Protein AF-A0A6N8AC03-F1 (afdb_monomer_lite)

Sequence (150 aa):
MTMTVELSADVIWCLRALAQEANNQRELYPGFAVVADELVLDFDDAYSSYKETTQTEHADLERLDAHILSKSGVSEYWTDEALDQSAFWNEIRQQASRALKARNLTTFAPHPSSATYISEGEVWTSGRDSETPSEDTPISVFKRLLNRFR

Secondary structure (DSSP, 8-state):
-----PPPHHHHHHHHHHTS-HHHHHTTS-TTS-HHHHHHHHHHHHHHHHHHHH----HHHHHHHHHHHTTTT-GGGSSHHHHHH-HHHHHHHHHHHHHHHHTT---SPPPPP-PEEEETTEEEETTS---------------SSTTS--

Foldseek 3Di:
DPPPPDADPLLLQLLLLLLDQLVLQCQLDPVLDLSLVVSLVSNCVRVVVRCVVPVDDDPLSVVLNVLVCVCPPPCVCSGSVNSHDPPSSVVSNVSSVVVCVVVVHDNHNDHHDQDWDDDPPDIDGPPDDDDDDDDDDDDDDDDDPPPPPD

Structure (mmCIF, N/CA/C/O backbone):
data_AF-A0A6N8AC03-F1
#
_entry.id   AF-A0A6N8AC03-F1
#
loop_
_atom_site.group_PDB
_atom_site.id
_atom_site.type_symbol
_atom_site.label_atom_id
_atom_site.label_alt_id
_atom_site.label_comp_id
_atom_site.label_asym_id
_atom_site.label_entity_id
_atom_site.label_seq_id
_atom_site.pdbx_PDB_ins_code
_atom_site.Cartn_x
_atom_site.Cartn_y
_atom_site.Cartn_z
_atom_s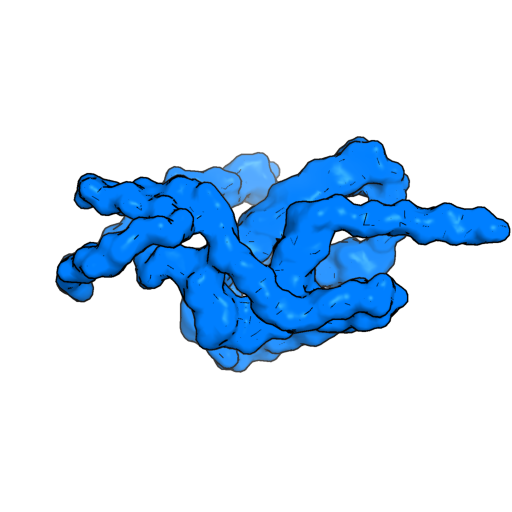ite.occupancy
_atom_site.B_iso_or_equiv
_atom_site.auth_seq_id
_atom_site.auth_comp_id
_atom_site.auth_asym_id
_atom_site.auth_atom_id
_atom_site.pdbx_PDB_model_num
ATOM 1 N N . MET A 1 1 ? 17.687 3.662 -26.022 1.00 36.81 1 MET A N 1
ATOM 2 C CA . MET A 1 1 ? 17.699 2.833 -24.801 1.00 36.81 1 MET A CA 1
ATOM 3 C C . MET A 1 1 ? 17.204 3.717 -23.670 1.00 36.81 1 MET A C 1
ATOM 5 O O . MET A 1 1 ? 17.970 4.518 -23.158 1.00 36.81 1 MET A O 1
ATOM 9 N N . THR A 1 2 ? 15.906 3.691 -23.380 1.00 36.62 2 THR A N 1
ATOM 10 C CA . THR A 1 2 ? 15.357 4.345 -22.185 1.00 36.62 2 THR A CA 1
ATOM 11 C C . THR A 1 2 ? 15.819 3.535 -20.984 1.00 36.62 2 THR A C 1
ATOM 13 O O . THR A 1 2 ? 15.452 2.368 -20.868 1.00 36.62 2 THR A O 1
ATOM 16 N N . MET A 1 3 ? 16.673 4.115 -20.140 1.00 39.84 3 MET A N 1
ATOM 17 C CA . MET A 1 3 ? 16.963 3.538 -18.832 1.00 39.84 3 MET A CA 1
ATOM 18 C C . MET A 1 3 ? 15.666 3.610 -18.030 1.00 39.84 3 MET A C 1
ATOM 20 O O . MET A 1 3 ? 15.274 4.679 -17.571 1.00 39.84 3 MET A O 1
ATOM 24 N N . THR A 1 4 ? 14.948 2.496 -17.929 1.00 54.75 4 THR A N 1
ATOM 25 C CA . THR A 1 4 ? 13.918 2.345 -16.906 1.00 54.75 4 THR A CA 1
ATOM 26 C C . THR A 1 4 ? 14.650 2.343 -15.577 1.00 54.75 4 THR A C 1
ATOM 28 O O . THR A 1 4 ? 15.340 1.377 -15.260 1.00 54.75 4 THR A O 1
ATOM 31 N N . VAL A 1 5 ? 14.578 3.453 -14.845 1.00 64.19 5 VAL A N 1
ATOM 32 C CA . VAL A 1 5 ? 15.052 3.492 -13.462 1.00 64.19 5 VAL A CA 1
ATOM 33 C C . VAL A 1 5 ? 14.212 2.476 -12.699 1.00 64.19 5 VAL A C 1
ATOM 35 O O . VAL A 1 5 ? 12.986 2.599 -12.632 1.00 64.19 5 VAL A O 1
ATOM 38 N N . GLU A 1 6 ? 14.861 1.425 -12.208 1.00 84.75 6 GLU A N 1
ATOM 39 C CA . GLU A 1 6 ? 14.181 0.402 -11.425 1.00 84.75 6 GLU A CA 1
ATOM 40 C C . GLU A 1 6 ? 13.705 0.993 -10.092 1.00 84.75 6 GLU A C 1
ATOM 42 O O . GLU A 1 6 ? 14.295 1.932 -9.546 1.00 84.75 6 GLU A O 1
ATOM 47 N N . LEU A 1 7 ? 12.581 0.480 -9.595 1.00 92.38 7 LEU A N 1
ATOM 48 C CA . LEU A 1 7 ? 12.086 0.831 -8.268 1.00 92.38 7 LEU A CA 1
ATOM 49 C C . LEU A 1 7 ? 13.016 0.230 -7.207 1.00 92.38 7 LEU A C 1
ATOM 51 O O . LEU A 1 7 ? 13.600 -0.832 -7.428 1.00 92.38 7 LEU A O 1
ATOM 55 N N . SER A 1 8 ? 13.143 0.882 -6.049 1.00 93.56 8 SER A N 1
ATOM 56 C CA . SER A 1 8 ? 13.869 0.286 -4.922 1.00 93.56 8 SER A CA 1
ATOM 57 C C . SER A 1 8 ? 13.152 -0.964 -4.406 1.00 93.56 8 SER A C 1
ATOM 59 O O . SER A 1 8 ? 11.939 -1.121 -4.573 1.00 93.56 8 SER A O 1
ATOM 61 N N . ALA A 1 9 ? 13.900 -1.847 -3.740 1.00 93.31 9 ALA A N 1
ATOM 62 C CA . ALA A 1 9 ? 13.341 -3.045 -3.120 1.00 93.31 9 ALA A CA 1
ATOM 63 C C . ALA A 1 9 ? 12.204 -2.712 -2.137 1.00 93.31 9 ALA A C 1
ATOM 65 O O . ALA A 1 9 ? 11.193 -3.411 -2.133 1.00 93.31 9 ALA A O 1
ATOM 66 N N . ASP A 1 10 ? 12.331 -1.615 -1.388 1.00 94.25 10 ASP A N 1
ATOM 67 C CA . ASP A 1 10 ? 11.333 -1.179 -0.405 1.00 94.25 10 ASP A CA 1
ATOM 68 C C . ASP A 1 10 ? 10.040 -0.709 -1.079 1.00 94.25 10 ASP A C 1
ATOM 70 O O . ASP A 1 10 ? 8.951 -1.129 -0.693 1.00 94.25 10 ASP A O 1
ATOM 74 N N . VAL A 1 11 ? 10.136 0.070 -2.166 1.00 96.19 11 VAL A N 1
ATOM 75 C CA . VAL A 1 11 ? 8.952 0.466 -2.947 1.00 96.19 11 VAL A CA 1
ATOM 76 C C . VAL A 1 11 ? 8.281 -0.767 -3.554 1.00 96.19 11 VAL A C 1
ATOM 78 O O . VAL A 1 11 ? 7.057 -0.882 -3.535 1.00 96.19 11 VAL A O 1
ATOM 81 N N . ILE A 1 12 ? 9.061 -1.726 -4.063 1.00 96.50 12 ILE A N 1
ATOM 82 C CA . ILE A 1 12 ? 8.520 -2.987 -4.588 1.00 96.50 12 ILE A CA 1
ATOM 83 C C . ILE A 1 12 ? 7.817 -3.781 -3.480 1.00 96.50 12 ILE A C 1
ATOM 85 O O . ILE A 1 12 ? 6.741 -4.329 -3.722 1.00 96.50 12 ILE A O 1
ATOM 89 N N . TRP A 1 13 ? 8.396 -3.846 -2.278 1.00 96.38 13 TRP A N 1
ATOM 90 C CA . TRP A 1 13 ? 7.789 -4.509 -1.125 1.00 96.38 13 TRP A CA 1
ATOM 91 C C . TRP A 1 13 ? 6.445 -3.861 -0.771 1.00 96.38 13 TRP A C 1
ATOM 93 O O . TRP A 1 13 ? 5.433 -4.563 -0.730 1.00 96.38 13 TRP A O 1
ATOM 103 N N . CYS A 1 14 ? 6.405 -2.531 -0.649 1.00 97.69 14 CYS A N 1
ATOM 104 C CA . CYS A 1 14 ? 5.192 -1.786 -0.305 1.00 97.69 14 CYS A CA 1
ATOM 105 C C . CYS A 1 14 ? 4.101 -1.955 -1.363 1.00 97.69 14 CYS A C 1
ATOM 107 O O . CYS A 1 14 ? 2.950 -2.222 -1.035 1.00 97.69 14 CYS A O 1
ATOM 109 N N . LEU A 1 15 ? 4.448 -1.891 -2.651 1.00 98.19 15 LEU A N 1
ATOM 110 C CA . LEU A 1 15 ? 3.483 -2.136 -3.725 1.00 98.19 15 LEU A CA 1
ATOM 111 C C . LEU A 1 15 ? 2.916 -3.557 -3.673 1.00 98.19 15 LEU A C 1
ATOM 113 O O . LEU A 1 15 ? 1.727 -3.754 -3.922 1.00 98.19 15 LEU A O 1
ATOM 117 N N . ARG A 1 16 ? 3.744 -4.559 -3.352 1.00 98.31 16 ARG A N 1
ATOM 118 C CA . ARG A 1 16 ? 3.275 -5.941 -3.193 1.00 98.31 16 ARG A CA 1
ATOM 119 C C . ARG A 1 16 ? 2.344 -6.074 -1.997 1.00 98.31 16 ARG A C 1
ATOM 121 O O . ARG A 1 16 ? 1.333 -6.754 -2.146 1.00 98.31 16 ARG A O 1
ATOM 128 N N . ALA A 1 17 ? 2.655 -5.428 -0.874 1.00 97.88 17 ALA A N 1
ATOM 129 C CA . ALA A 1 17 ? 1.812 -5.389 0.319 1.00 97.88 17 ALA A CA 1
ATOM 130 C C . ALA A 1 17 ? 0.465 -4.694 0.040 1.00 97.88 17 ALA A C 1
ATOM 132 O O . ALA A 1 17 ? -0.597 -5.280 0.246 1.00 97.88 17 ALA A O 1
ATOM 133 N N . LEU A 1 18 ? 0.488 -3.493 -0.545 1.00 98.38 18 LEU A N 1
ATOM 134 C CA . LEU A 1 18 ? -0.713 -2.733 -0.904 1.00 98.38 18 LEU A CA 1
ATOM 135 C C . LEU A 1 18 ? -1.598 -3.454 -1.923 1.00 98.38 18 LEU A C 1
ATOM 137 O O . LEU A 1 18 ? -2.811 -3.311 -1.866 1.00 98.38 18 LEU A O 1
ATOM 141 N N . ALA A 1 19 ? -1.021 -4.229 -2.844 1.00 98.38 19 ALA A N 1
ATOM 142 C CA . ALA A 1 19 ? -1.774 -4.964 -3.860 1.00 98.38 19 ALA A CA 1
ATOM 143 C C . ALA A 1 19 ? -2.510 -6.208 -3.328 1.00 98.38 19 ALA A C 1
ATOM 145 O O . ALA A 1 19 ? -3.261 -6.822 -4.088 1.00 98.38 19 ALA A O 1
ATOM 146 N N . GLN A 1 20 ? -2.272 -6.613 -2.078 1.00 98.25 20 GLN A N 1
ATOM 147 C CA . GLN A 1 20 ? -2.897 -7.796 -1.496 1.00 98.25 20 GLN A CA 1
ATOM 148 C C . GLN A 1 20 ? -4.341 -7.547 -1.035 1.00 98.25 20 GLN A C 1
ATOM 150 O O . GLN A 1 20 ? -4.732 -6.435 -0.687 1.00 98.25 20 GLN A O 1
ATOM 155 N N . GLU A 1 21 ? -5.121 -8.625 -0.965 1.00 97.06 21 GLU A N 1
ATOM 156 C CA . GLU A 1 21 ? -6.406 -8.639 -0.261 1.00 97.06 21 GLU A CA 1
ATOM 157 C C . GLU A 1 21 ? -6.212 -8.429 1.250 1.00 97.06 21 GLU A C 1
ATOM 159 O O . GLU A 1 21 ? -5.161 -8.764 1.800 1.00 97.06 21 GLU A O 1
ATOM 164 N N . ALA A 1 22 ? -7.241 -7.929 1.935 1.00 96.38 22 ALA A N 1
ATOM 165 C CA . ALA A 1 22 ? -7.151 -7.499 3.333 1.00 96.38 22 ALA A CA 1
ATOM 166 C C . ALA A 1 22 ? -6.606 -8.571 4.301 1.00 96.38 22 ALA A C 1
ATOM 168 O O . ALA A 1 22 ? -5.799 -8.261 5.174 1.00 96.38 22 ALA A O 1
ATOM 169 N N . ASN A 1 23 ? -6.973 -9.846 4.120 1.00 95.12 23 ASN A N 1
ATOM 170 C CA . ASN A 1 23 ? -6.446 -10.942 4.948 1.00 95.12 23 ASN A CA 1
ATOM 171 C C . ASN A 1 23 ? -4.929 -11.106 4.797 1.00 95.12 23 ASN A C 1
ATOM 173 O O . ASN A 1 23 ? -4.212 -11.130 5.791 1.00 95.12 23 ASN A O 1
ATOM 177 N N . ASN A 1 24 ? -4.438 -11.143 3.558 1.00 95.94 24 ASN A N 1
ATOM 178 C CA . ASN A 1 24 ? -3.008 -11.243 3.275 1.00 95.94 24 ASN A CA 1
ATOM 179 C C . ASN A 1 24 ? -2.255 -10.001 3.769 1.00 95.94 24 ASN A C 1
ATOM 181 O O . ASN A 1 24 ? -1.106 -10.111 4.171 1.00 95.94 24 ASN A O 1
ATOM 185 N N . GLN A 1 25 ? -2.887 -8.824 3.730 1.00 96.06 25 GLN A N 1
ATOM 186 C CA . GLN A 1 25 ? -2.312 -7.596 4.281 1.00 96.06 25 GLN A CA 1
ATOM 187 C C . GLN A 1 25 ? -2.122 -7.698 5.792 1.00 96.06 25 GLN A C 1
ATOM 189 O O . GLN A 1 25 ? -1.053 -7.360 6.288 1.00 96.06 25 GLN A O 1
ATOM 194 N N . ARG A 1 26 ? -3.122 -8.216 6.515 1.00 93.94 26 ARG A N 1
ATOM 195 C CA . ARG A 1 26 ? -3.041 -8.409 7.968 1.00 93.94 26 ARG A CA 1
ATOM 196 C C . ARG A 1 26 ? -1.945 -9.381 8.385 1.00 93.94 26 ARG A C 1
ATOM 198 O O . ARG A 1 26 ? -1.280 -9.141 9.382 1.00 93.94 26 ARG A O 1
ATOM 205 N N . GLU A 1 27 ? -1.702 -10.429 7.603 1.00 93.25 27 GLU A N 1
ATOM 206 C CA . GLU A 1 27 ? -0.634 -11.401 7.879 1.00 93.25 27 GLU A CA 1
ATOM 207 C C . GLU A 1 27 ? 0.788 -10.810 7.803 1.00 93.25 27 GLU A C 1
ATOM 209 O O . GLU A 1 27 ? 1.739 -11.436 8.276 1.00 93.25 27 GLU A O 1
ATOM 214 N N . LEU A 1 28 ? 0.960 -9.614 7.226 1.00 91.88 28 LEU A N 1
ATOM 215 C CA . LEU A 1 28 ? 2.265 -8.949 7.141 1.00 91.88 28 LEU A CA 1
ATOM 216 C C . LEU A 1 28 ? 2.683 -8.263 8.445 1.00 91.88 28 LEU A C 1
ATOM 218 O O . LEU A 1 28 ? 3.863 -7.935 8.593 1.00 91.88 28 LEU A O 1
ATOM 222 N N . TYR A 1 29 ? 1.739 -8.064 9.366 1.00 90.06 29 TYR A N 1
ATOM 223 C CA . TYR A 1 29 ? 1.901 -7.250 10.564 1.00 90.06 29 TYR A CA 1
ATOM 224 C C . TYR A 1 29 ? 1.484 -8.026 11.825 1.00 90.06 29 TYR A C 1
ATOM 226 O O . TYR A 1 29 ? 0.724 -8.995 11.749 1.00 90.06 29 TYR A O 1
ATOM 234 N N . PRO A 1 30 ? 1.970 -7.630 13.015 1.00 85.88 30 PRO A N 1
ATOM 235 C CA . PRO A 1 30 ? 1.449 -8.159 14.269 1.00 85.88 30 PRO A CA 1
ATOM 236 C C . PRO A 1 30 ? -0.047 -7.856 14.430 1.00 85.88 30 PRO A C 1
ATOM 238 O O . PRO A 1 30 ? -0.514 -6.786 14.051 1.00 85.88 30 PRO A O 1
ATOM 241 N N . GLY A 1 31 ? -0.787 -8.750 15.092 1.00 83.38 31 GLY A N 1
ATOM 242 C CA . GLY A 1 31 ? -2.245 -8.627 15.249 1.00 83.38 31 GLY A CA 1
ATOM 243 C C . GLY A 1 31 ? -2.737 -7.429 16.075 1.00 83.38 31 GLY A C 1
ATOM 244 O O . GLY A 1 31 ? -3.932 -7.167 16.088 1.00 83.38 31 GLY A O 1
ATOM 245 N N . PHE A 1 32 ? -1.843 -6.708 16.758 1.00 81.81 32 PHE A N 1
ATOM 246 C CA . PHE A 1 32 ? -2.171 -5.475 17.486 1.00 81.81 32 PHE A CA 1
ATOM 247 C C . PHE A 1 32 ? -1.939 -4.196 16.664 1.00 81.81 32 PHE A C 1
ATOM 249 O O . PHE A 1 32 ? -2.222 -3.102 17.152 1.00 81.81 32 PHE A O 1
ATOM 256 N N . ALA A 1 33 ? -1.361 -4.304 15.465 1.00 85.56 33 ALA A N 1
ATOM 257 C CA . ALA A 1 33 ? -1.088 -3.156 14.614 1.00 85.56 33 ALA A CA 1
ATOM 258 C C . ALA A 1 33 ? -2.351 -2.724 13.855 1.00 85.56 33 ALA A C 1
ATOM 260 O O . ALA A 1 33 ? -3.131 -3.563 13.408 1.00 85.56 33 ALA A O 1
ATOM 261 N N . VAL A 1 34 ? -2.523 -1.415 13.655 1.00 88.81 34 VAL A N 1
ATOM 262 C CA . VAL A 1 34 ? -3.557 -0.886 12.754 1.00 88.81 34 VAL A CA 1
ATOM 263 C C . VAL A 1 34 ? -3.031 -1.020 11.329 1.00 88.81 34 VAL A C 1
ATOM 265 O O . VAL A 1 34 ? -2.312 -0.157 10.832 1.00 88.81 34 VAL A O 1
ATOM 268 N N . VAL A 1 35 ? -3.360 -2.129 10.670 1.00 92.56 35 VAL A N 1
ATOM 269 C CA . VAL A 1 35 ? -2.716 -2.552 9.412 1.00 92.56 35 VAL A CA 1
ATOM 270 C C . VAL A 1 35 ? -2.896 -1.534 8.291 1.00 92.56 35 VAL A C 1
ATOM 272 O O . VAL A 1 35 ? -1.986 -1.308 7.496 1.00 92.56 35 VAL A O 1
ATOM 275 N N . ALA A 1 36 ? -4.060 -0.888 8.245 1.00 93.06 36 ALA A N 1
ATOM 276 C CA . ALA A 1 36 ? -4.341 0.189 7.305 1.00 93.06 36 ALA A CA 1
ATOM 277 C C . ALA A 1 36 ? -3.337 1.356 7.421 1.00 93.06 36 ALA A C 1
ATOM 279 O O . ALA A 1 36 ? -2.931 1.913 6.402 1.00 93.06 36 ALA A O 1
ATOM 280 N N . ASP A 1 37 ? -2.941 1.711 8.645 1.00 90.38 37 ASP A N 1
ATOM 281 C CA . ASP A 1 37 ? -2.001 2.802 8.913 1.00 90.38 37 ASP A CA 1
ATOM 282 C C . ASP A 1 37 ? -0.570 2.382 8.552 1.00 90.38 37 ASP A C 1
ATOM 284 O O . ASP A 1 37 ? 0.100 3.051 7.767 1.00 90.38 37 ASP A O 1
ATOM 288 N N . GLU A 1 38 ? -0.144 1.208 9.025 1.00 91.50 38 GLU A N 1
ATOM 289 C CA . GLU A 1 38 ? 1.193 0.654 8.770 1.00 91.50 38 GLU A CA 1
ATOM 290 C C . GLU A 1 38 ? 1.502 0.524 7.271 1.00 91.50 38 GLU A C 1
ATOM 292 O O . GLU A 1 38 ? 2.553 0.962 6.812 1.00 91.50 38 GLU A O 1
ATOM 297 N N . LEU A 1 39 ? 0.561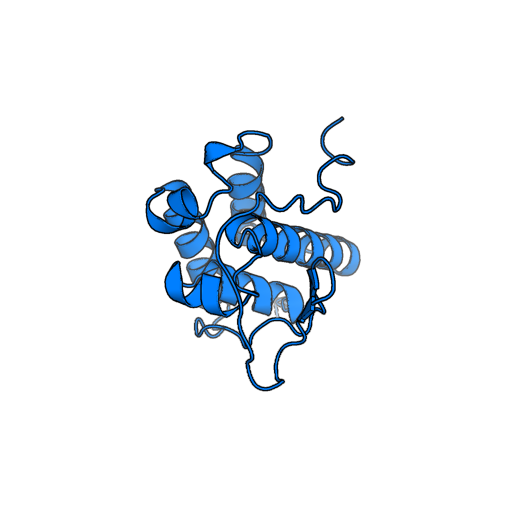 0.001 6.476 1.00 95.00 39 LEU A N 1
ATOM 298 C CA . LEU A 1 39 ? 0.720 -0.145 5.023 1.00 95.00 39 LEU A CA 1
ATOM 299 C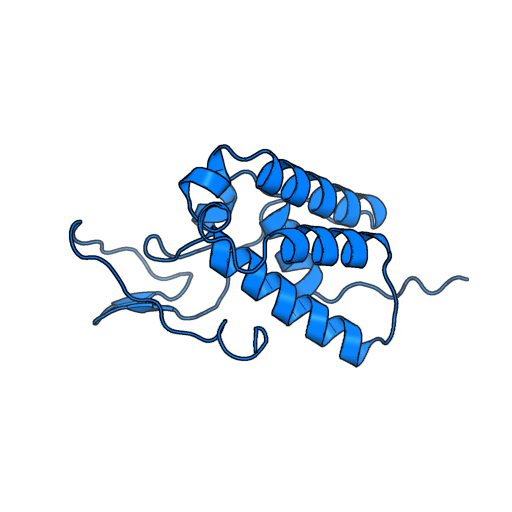 C . LEU A 1 39 ? 1.026 1.177 4.310 1.00 95.00 39 LEU A C 1
ATOM 301 O O . LEU A 1 39 ? 1.786 1.217 3.340 1.00 95.00 39 LEU A O 1
ATOM 305 N N . VAL A 1 40 ? 0.358 2.247 4.736 1.00 94.50 40 VAL A N 1
ATOM 306 C CA . VAL A 1 40 ? 0.467 3.569 4.115 1.00 94.50 40 VAL A CA 1
ATOM 307 C C . VAL A 1 40 ? 1.719 4.283 4.600 1.00 94.50 40 VAL A C 1
ATOM 309 O O . VAL A 1 40 ? 2.379 4.937 3.795 1.00 94.50 40 VAL A O 1
ATOM 312 N N . LEU A 1 41 ? 2.070 4.118 5.876 1.00 91.50 41 LEU A N 1
ATOM 313 C CA . LEU A 1 41 ? 3.315 4.620 6.446 1.00 91.50 41 LEU A CA 1
ATOM 314 C C . LEU A 1 41 ? 4.536 3.987 5.776 1.00 91.50 41 LEU A C 1
ATOM 316 O O . LEU A 1 41 ? 5.405 4.717 5.303 1.00 91.50 41 LEU A O 1
ATOM 320 N N . ASP A 1 42 ? 4.557 2.657 5.647 1.00 94.50 42 ASP A N 1
ATOM 321 C CA . ASP A 1 42 ? 5.628 1.934 4.953 1.00 94.50 42 ASP A CA 1
ATOM 322 C C . ASP A 1 42 ? 5.797 2.454 3.516 1.00 94.50 42 ASP A C 1
ATOM 324 O O . ASP A 1 42 ? 6.915 2.692 3.047 1.00 94.50 42 ASP A O 1
ATOM 328 N N . PHE A 1 43 ? 4.680 2.680 2.813 1.00 96.00 43 PHE A N 1
ATOM 329 C CA . PHE A 1 43 ? 4.706 3.210 1.454 1.00 96.00 43 PHE A CA 1
ATOM 330 C C . PHE A 1 43 ? 5.192 4.665 1.378 1.00 96.00 43 PHE A C 1
ATOM 332 O O . PHE A 1 43 ? 6.026 4.949 0.516 1.00 96.00 43 PHE A O 1
ATOM 339 N N . ASP A 1 44 ? 4.711 5.577 2.235 1.00 94.19 44 ASP A N 1
ATOM 340 C CA . ASP A 1 44 ? 5.150 6.986 2.244 1.00 94.19 44 ASP A CA 1
ATOM 341 C C . ASP A 1 44 ? 6.653 7.084 2.531 1.00 94.19 44 ASP A C 1
ATOM 343 O O . ASP A 1 44 ? 7.376 7.764 1.798 1.00 94.19 44 ASP A O 1
ATOM 347 N N . ASP A 1 45 ? 7.149 6.334 3.520 1.00 93.06 45 ASP A N 1
ATOM 348 C CA . ASP A 1 45 ? 8.568 6.308 3.882 1.00 93.06 45 ASP A CA 1
ATOM 349 C C . ASP A 1 45 ? 9.436 5.770 2.730 1.00 93.06 45 ASP A C 1
ATOM 351 O O . ASP A 1 45 ? 10.425 6.405 2.326 1.00 93.06 45 ASP A O 1
ATOM 355 N N . ALA A 1 46 ? 9.058 4.622 2.153 1.00 94.19 46 ALA A N 1
ATOM 356 C CA . ALA A 1 46 ? 9.789 4.011 1.045 1.00 94.19 46 ALA A CA 1
ATOM 357 C C . ALA A 1 46 ? 9.764 4.889 -0.215 1.00 94.19 46 ALA A C 1
ATOM 359 O O . ALA A 1 46 ? 10.792 5.066 -0.881 1.00 94.19 46 ALA A O 1
ATOM 360 N N . TYR A 1 47 ? 8.602 5.450 -0.557 1.00 94.56 47 TYR A N 1
ATOM 361 C CA . TYR A 1 47 ? 8.434 6.239 -1.771 1.00 94.56 47 TYR A CA 1
ATOM 362 C C . TYR A 1 47 ? 9.079 7.622 -1.655 1.00 94.56 47 TYR A C 1
ATOM 364 O O . TYR A 1 47 ? 9.758 8.051 -2.593 1.00 94.56 47 TYR A O 1
ATOM 372 N N . SER A 1 48 ? 8.965 8.287 -0.502 1.00 92.44 48 SER A N 1
ATOM 373 C CA . SER A 1 48 ? 9.652 9.556 -0.237 1.00 92.44 48 SER A CA 1
ATOM 374 C C . SER A 1 48 ? 11.171 9.390 -0.329 1.00 92.44 48 SER A C 1
ATOM 376 O O . SER A 1 48 ? 11.822 10.119 -1.082 1.00 92.44 48 SER A O 1
ATOM 378 N N . SER A 1 49 ? 11.729 8.353 0.305 1.00 91.75 49 SER A N 1
ATOM 379 C CA . SER A 1 49 ? 13.166 8.041 0.228 1.00 91.75 49 SER A CA 1
ATOM 380 C C . SER A 1 49 ? 13.625 7.745 -1.208 1.00 91.75 49 SER A C 1
ATOM 382 O O . SER A 1 49 ? 14.685 8.199 -1.659 1.00 91.75 49 SER A O 1
ATOM 384 N N . TYR A 1 50 ? 12.811 7.004 -1.966 1.00 91.94 50 TYR A N 1
ATOM 385 C CA . TYR A 1 50 ? 13.084 6.696 -3.368 1.00 91.94 50 TYR A CA 1
ATOM 386 C C . TYR A 1 50 ? 13.082 7.950 -4.255 1.00 91.94 50 TYR A C 1
ATOM 388 O O . TYR A 1 50 ? 13.969 8.105 -5.103 1.00 91.94 50 TYR A O 1
ATOM 396 N N . LYS A 1 51 ? 12.125 8.864 -4.054 1.00 91.19 51 LYS A N 1
ATOM 397 C CA . LYS A 1 51 ? 12.041 10.131 -4.797 1.00 91.19 51 LYS A CA 1
ATOM 398 C C . LYS A 1 51 ? 13.240 11.029 -4.531 1.00 91.19 51 LYS A C 1
ATOM 400 O O . LYS A 1 51 ? 13.817 11.555 -5.482 1.00 91.19 51 LYS A O 1
ATOM 405 N N . GLU A 1 52 ? 13.638 11.171 -3.269 1.00 89.62 52 GLU A N 1
ATOM 406 C CA . GLU A 1 52 ? 14.809 11.969 -2.888 1.00 89.62 52 GLU A CA 1
ATOM 407 C C . GLU A 1 52 ? 16.093 11.442 -3.541 1.00 89.62 52 GLU A C 1
ATOM 409 O O . GLU A 1 52 ? 16.921 12.220 -4.017 1.00 89.62 52 GLU A O 1
ATOM 414 N N . THR A 1 53 ? 16.230 10.116 -3.626 1.00 87.88 53 THR A N 1
ATOM 415 C CA . THR A 1 53 ? 17.428 9.465 -4.171 1.00 87.88 53 THR A CA 1
ATOM 416 C C . THR A 1 53 ? 17.484 9.508 -5.698 1.00 87.88 53 THR A C 1
ATOM 418 O O . THR A 1 53 ? 18.540 9.761 -6.276 1.00 87.88 53 THR A O 1
ATOM 421 N N . THR A 1 54 ? 16.369 9.223 -6.374 1.00 86.38 54 THR A N 1
ATOM 422 C CA . THR A 1 54 ? 16.363 9.008 -7.832 1.00 86.38 54 THR A CA 1
ATOM 423 C C . THR A 1 54 ? 15.980 10.237 -8.642 1.00 86.38 54 THR A C 1
ATOM 425 O O . THR A 1 54 ? 16.259 10.264 -9.841 1.00 86.38 54 THR A O 1
ATOM 428 N N . GLN A 1 55 ? 15.304 11.219 -8.029 1.00 81.81 55 GLN A N 1
ATOM 429 C CA . GLN A 1 55 ? 14.703 12.375 -8.713 1.00 81.81 55 GLN A CA 1
ATOM 430 C C . GLN A 1 55 ? 13.866 11.980 -9.947 1.00 81.81 55 GLN A C 1
ATOM 432 O O . GLN A 1 55 ? 13.712 12.759 -10.884 1.00 81.81 55 GLN A O 1
ATOM 437 N N . THR A 1 56 ? 13.360 10.742 -9.974 1.00 82.62 56 THR A N 1
ATOM 438 C CA . THR A 1 56 ? 12.621 10.182 -11.105 1.00 82.62 56 THR A CA 1
ATOM 439 C C . THR A 1 56 ? 11.133 10.197 -10.797 1.00 82.62 56 THR A C 1
ATOM 441 O O . THR A 1 56 ? 10.693 9.671 -9.773 1.00 82.62 56 THR A O 1
ATOM 444 N N . GLU A 1 57 ? 10.355 10.767 -11.710 1.00 83.38 57 GLU A N 1
ATOM 445 C CA . GLU A 1 57 ? 8.898 10.791 -11.626 1.00 83.38 57 GLU A CA 1
ATOM 446 C C . GLU A 1 57 ? 8.306 9.487 -12.169 1.00 83.38 57 GLU A C 1
ATOM 448 O O . GLU A 1 57 ? 8.670 9.000 -13.244 1.00 83.38 57 GLU A O 1
ATOM 453 N N . HIS A 1 58 ? 7.361 8.922 -11.421 1.00 90.88 58 HIS A N 1
ATOM 454 C CA . HIS A 1 58 ? 6.607 7.733 -11.814 1.00 90.88 58 HIS A CA 1
ATOM 455 C C . HIS A 1 58 ? 5.127 8.064 -11.686 1.00 90.88 58 HIS A C 1
ATOM 457 O O . HIS A 1 58 ? 4.564 7.977 -10.598 1.00 90.88 58 HIS A O 1
ATOM 463 N N . ALA A 1 59 ? 4.498 8.451 -12.796 1.00 92.62 59 ALA A N 1
ATOM 464 C CA . ALA A 1 59 ? 3.130 8.980 -12.806 1.00 92.62 59 ALA A CA 1
ATOM 465 C C . ALA A 1 59 ? 2.076 8.035 -12.192 1.00 92.62 59 ALA A C 1
ATOM 467 O O . ALA A 1 59 ? 1.006 8.468 -11.768 1.00 92.62 59 ALA A O 1
ATOM 468 N N . ASP A 1 60 ? 2.331 6.727 -12.177 1.00 94.69 60 ASP A N 1
ATOM 469 C CA . ASP A 1 60 ? 1.470 5.751 -11.517 1.00 94.69 60 ASP A CA 1
ATOM 470 C C . ASP A 1 60 ? 1.659 5.714 -9.995 1.00 94.69 60 ASP A C 1
ATOM 472 O O . ASP A 1 60 ? 0.664 5.622 -9.279 1.00 94.69 60 ASP A O 1
ATOM 476 N N . LEU A 1 61 ? 2.894 5.853 -9.506 1.00 95.81 61 LEU A N 1
ATOM 477 C CA . LEU A 1 61 ? 3.186 5.977 -8.075 1.00 95.81 61 LEU A CA 1
ATOM 478 C C . LEU A 1 61 ? 2.713 7.321 -7.517 1.00 95.81 61 LEU A C 1
ATOM 480 O O . LEU A 1 61 ? 2.136 7.354 -6.440 1.00 95.81 61 LEU A O 1
ATOM 484 N N . GLU A 1 62 ? 2.856 8.405 -8.280 1.00 95.50 62 GLU A N 1
ATOM 485 C CA . GLU A 1 62 ? 2.314 9.720 -7.912 1.00 95.50 62 GLU A CA 1
ATOM 486 C C . GLU A 1 62 ? 0.790 9.703 -7.817 1.00 95.50 62 GLU A C 1
ATOM 488 O O . GLU A 1 62 ? 0.211 10.327 -6.932 1.00 95.50 62 GLU A O 1
ATOM 493 N N . ARG A 1 63 ? 0.120 8.970 -8.716 1.00 97.12 63 ARG A N 1
ATOM 494 C CA . ARG A 1 63 ? -1.333 8.795 -8.649 1.00 97.12 63 ARG A CA 1
ATOM 495 C C . ARG A 1 63 ? -1.745 8.016 -7.401 1.00 97.12 63 ARG A C 1
ATOM 497 O O . ARG A 1 63 ? -2.724 8.407 -6.769 1.00 97.12 63 ARG A O 1
ATOM 504 N N . LEU A 1 64 ? -1.019 6.948 -7.069 1.00 97.81 64 LEU A N 1
ATOM 505 C CA . LEU A 1 64 ? -1.264 6.155 -5.864 1.00 97.81 64 LEU A CA 1
ATOM 506 C C . LEU A 1 64 ? -1.066 6.998 -4.600 1.00 97.81 64 LEU A C 1
ATOM 508 O O . LEU A 1 64 ? -1.966 7.057 -3.767 1.00 97.81 64 LEU A O 1
ATOM 512 N N . ASP A 1 65 ? 0.056 7.708 -4.509 1.00 97.06 65 ASP A N 1
ATOM 513 C CA . ASP A 1 65 ? 0.373 8.626 -3.413 1.00 97.06 65 ASP A CA 1
ATOM 514 C C . ASP A 1 65 ? -0.701 9.715 -3.257 1.00 97.06 65 ASP A C 1
ATOM 516 O O . ASP A 1 65 ? -1.297 9.880 -2.195 1.00 97.06 65 ASP A O 1
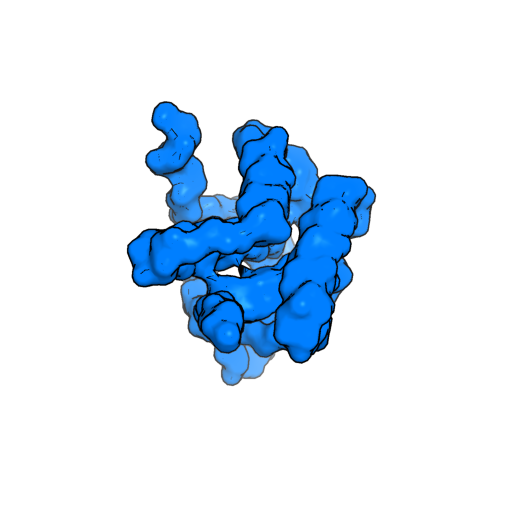ATOM 520 N N . ALA A 1 66 ? -1.074 10.383 -4.352 1.00 96.12 66 ALA A N 1
ATOM 521 C CA . ALA A 1 66 ? -2.141 11.381 -4.338 1.00 96.12 66 ALA A CA 1
ATOM 522 C C . ALA A 1 66 ? -3.504 10.792 -3.933 1.00 96.12 66 ALA A C 1
ATOM 524 O O . ALA A 1 66 ? -4.299 11.464 -3.270 1.00 96.12 66 ALA A O 1
ATOM 525 N N . HIS A 1 67 ? -3.797 9.547 -4.322 1.00 97.06 67 HIS A N 1
ATOM 526 C CA . HIS A 1 67 ? -5.026 8.871 -3.923 1.00 97.06 67 HIS A CA 1
ATOM 527 C C . HIS A 1 67 ? -5.053 8.622 -2.413 1.00 97.06 67 HIS A C 1
ATOM 529 O O . HIS A 1 67 ? -6.037 8.986 -1.771 1.00 97.06 67 HIS A O 1
ATOM 535 N N . ILE A 1 68 ? -3.966 8.097 -1.845 1.00 95.44 68 ILE A N 1
ATOM 536 C CA . ILE A 1 68 ? -3.796 7.904 -0.399 1.00 95.44 68 ILE A CA 1
ATOM 537 C C . ILE A 1 68 ? -3.957 9.244 0.337 1.00 95.44 68 ILE A C 1
ATOM 539 O O . ILE A 1 68 ? -4.811 9.382 1.216 1.00 95.44 68 ILE A O 1
ATOM 543 N N . LEU A 1 69 ? -3.224 10.275 -0.093 1.00 94.19 69 LEU A N 1
ATOM 544 C CA . LEU A 1 69 ? -3.256 11.607 0.517 1.00 94.19 69 LEU A CA 1
ATOM 545 C C . LEU A 1 69 ? -4.631 12.283 0.433 1.00 94.19 69 LEU A C 1
ATOM 547 O O . LEU A 1 69 ? -4.959 13.103 1.291 1.00 94.19 69 LEU A O 1
ATOM 551 N N . SER A 1 70 ? -5.472 11.918 -0.542 1.00 94.94 70 SER A N 1
ATOM 552 C CA . SER A 1 70 ? -6.828 12.473 -0.678 1.00 94.94 70 SER A CA 1
ATOM 553 C C . SER A 1 70 ? -7.741 12.197 0.525 1.00 94.94 70 SER A C 1
ATOM 555 O O . SER A 1 70 ? -8.767 12.866 0.674 1.00 94.94 70 SER A O 1
ATOM 557 N N . LYS A 1 71 ? -7.385 11.223 1.375 1.00 92.88 71 LYS A N 1
ATOM 558 C CA . LYS A 1 71 ? -8.103 10.862 2.610 1.00 92.88 71 LYS A CA 1
ATOM 559 C C . LYS A 1 71 ? -7.325 11.175 3.882 1.00 92.88 71 LYS A C 1
ATOM 561 O O . LYS A 1 71 ? -7.734 10.771 4.972 1.00 92.88 71 LYS A O 1
ATOM 566 N N . SER A 1 72 ? -6.225 11.913 3.766 1.00 84.75 72 SER A N 1
ATOM 567 C CA . SER A 1 72 ? -5.472 12.323 4.940 1.00 84.75 72 SER A CA 1
ATOM 568 C C . SER A 1 72 ? -6.342 13.126 5.918 1.00 84.75 72 SER A C 1
ATOM 570 O O . SER A 1 72 ? -7.154 13.959 5.515 1.00 84.75 72 SER A O 1
ATOM 572 N N . GLY A 1 73 ? -6.180 12.846 7.213 1.00 83.44 73 GLY A N 1
ATOM 573 C CA . GLY A 1 73 ? -6.938 13.480 8.293 1.00 83.44 73 GLY A CA 1
ATOM 574 C C . GLY A 1 73 ? -8.362 12.948 8.483 1.00 83.44 73 GLY A C 1
ATOM 575 O O . GLY A 1 73 ? -9.066 13.439 9.361 1.00 83.44 73 GLY A O 1
ATOM 576 N N . VAL A 1 74 ? -8.790 11.951 7.700 1.00 90.00 74 VAL A N 1
ATOM 577 C CA . VAL A 1 74 ? -10.124 11.334 7.788 1.00 90.00 74 VAL A CA 1
ATOM 578 C C . VAL A 1 74 ? -9.987 9.921 8.356 1.00 90.00 74 VAL A C 1
ATOM 580 O O . VAL A 1 74 ? -9.709 8.975 7.621 1.00 90.00 74 VAL A O 1
ATOM 583 N N . SER A 1 75 ? -10.125 9.783 9.678 1.00 88.19 75 SER A N 1
ATOM 584 C CA . SER A 1 75 ? -9.799 8.554 10.422 1.00 88.19 75 SER A CA 1
ATOM 585 C C . SER A 1 75 ? -10.568 7.316 9.961 1.00 88.19 75 SER A C 1
ATOM 587 O O . SER A 1 75 ? -10.063 6.206 10.074 1.00 88.19 75 SER A O 1
ATOM 589 N N . GLU A 1 76 ? -11.767 7.487 9.407 1.00 90.94 76 GLU A N 1
ATOM 590 C CA . GLU A 1 76 ? -12.640 6.396 8.975 1.00 90.94 76 GLU A CA 1
ATOM 591 C C . GLU A 1 76 ? -12.037 5.550 7.845 1.00 90.94 76 GLU A C 1
ATOM 593 O O . GLU A 1 76 ? -12.444 4.406 7.675 1.00 90.94 76 GLU A O 1
ATOM 598 N N . TYR A 1 77 ? -11.066 6.076 7.089 1.00 91.00 77 TYR A N 1
ATOM 599 C CA . TYR A 1 77 ? -10.383 5.335 6.020 1.00 91.00 77 TYR A CA 1
ATOM 600 C C . TYR A 1 77 ? -9.172 4.532 6.510 1.00 91.00 77 TYR A C 1
ATOM 602 O O . TYR A 1 77 ? -8.666 3.696 5.766 1.00 91.00 77 TYR A O 1
ATOM 610 N N . TRP A 1 78 ? -8.734 4.742 7.752 1.00 91.88 78 TRP A N 1
ATOM 611 C CA . TRP A 1 78 ? -7.507 4.171 8.319 1.00 91.88 78 TRP A CA 1
ATOM 612 C C . TRP A 1 78 ? -7.829 3.164 9.430 1.00 91.88 78 T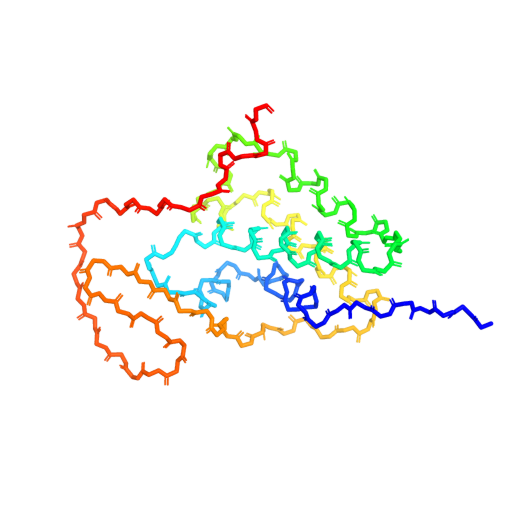RP A C 1
ATOM 614 O O . TRP A 1 78 ? -7.218 3.158 10.492 1.00 91.88 78 TRP A O 1
ATOM 624 N N . THR A 1 79 ? -8.851 2.340 9.196 1.00 89.19 79 THR A N 1
ATOM 625 C CA . THR A 1 79 ? -9.327 1.304 10.123 1.00 89.19 79 THR A CA 1
ATOM 626 C C . THR A 1 79 ? -9.325 -0.061 9.442 1.00 89.19 79 THR A C 1
ATOM 628 O O . THR A 1 79 ? -9.398 -0.140 8.213 1.00 89.19 79 THR A O 1
ATOM 631 N N . ASP A 1 80 ? -9.306 -1.140 10.225 1.00 87.25 80 ASP A N 1
ATOM 632 C CA . ASP A 1 80 ? -9.392 -2.502 9.680 1.00 87.25 80 ASP A CA 1
ATOM 633 C C . ASP A 1 80 ? -10.727 -2.763 8.962 1.00 87.25 80 ASP A C 1
ATOM 635 O O . ASP A 1 80 ? -10.759 -3.415 7.920 1.00 87.25 80 ASP A O 1
ATOM 639 N N . GLU A 1 81 ? -11.823 -2.171 9.446 1.00 91.25 81 GLU A N 1
ATOM 640 C CA . GLU A 1 81 ? -13.135 -2.236 8.786 1.00 91.25 81 GLU A CA 1
ATOM 641 C C . GLU A 1 81 ? -13.077 -1.613 7.377 1.00 91.25 81 GLU A C 1
ATOM 643 O O . GLU A 1 81 ? -13.581 -2.168 6.395 1.00 91.25 81 GLU A O 1
ATOM 648 N N . ALA A 1 82 ? -12.417 -0.456 7.250 1.00 93.06 82 ALA A N 1
ATOM 649 C CA . ALA A 1 82 ? -12.238 0.208 5.964 1.00 93.06 82 ALA A CA 1
ATOM 650 C C . ALA A 1 82 ? -11.311 -0.577 5.033 1.00 93.06 82 ALA A C 1
ATOM 652 O O . ALA A 1 82 ? -11.555 -0.599 3.820 1.00 93.06 82 ALA A O 1
ATOM 653 N N . LEU A 1 83 ? -10.281 -1.224 5.587 1.00 94.06 83 LEU A N 1
ATOM 654 C CA . LEU A 1 83 ? -9.395 -2.118 4.848 1.00 94.06 83 LEU A CA 1
ATOM 655 C C . LEU A 1 83 ? -10.211 -3.223 4.163 1.00 94.06 83 LEU A C 1
ATOM 657 O O . LEU A 1 83 ? -9.996 -3.497 2.982 1.00 94.06 83 LEU A O 1
ATOM 661 N N . ASP A 1 84 ? -11.197 -3.797 4.851 1.00 93.06 84 ASP A N 1
ATOM 662 C CA . ASP A 1 84 ? -12.025 -4.880 4.314 1.00 93.06 84 ASP A CA 1
ATOM 663 C C . ASP A 1 84 ? -13.029 -4.426 3.255 1.00 93.06 84 ASP A C 1
ATOM 665 O O . ASP A 1 84 ? -13.189 -5.077 2.221 1.00 93.06 84 ASP A O 1
ATOM 669 N N . GLN A 1 85 ? -13.732 -3.324 3.508 1.00 91.94 85 GLN A N 1
ATOM 670 C CA . GLN A 1 85 ? -14.979 -3.043 2.790 1.00 91.94 85 GLN A CA 1
ATOM 671 C C . GLN A 1 85 ? -14.919 -1.810 1.891 1.00 91.94 85 GLN A C 1
ATOM 673 O O . GLN A 1 85 ? -15.776 -1.634 1.018 1.00 91.94 85 GLN A O 1
ATOM 678 N N . SER A 1 86 ? -13.944 -0.920 2.086 1.00 95.31 86 SER A N 1
ATOM 679 C CA . SER A 1 86 ? -13.989 0.376 1.417 1.00 95.31 86 SER A CA 1
ATOM 680 C C . SER A 1 86 ? -13.572 0.293 -0.054 1.00 95.31 86 SER A C 1
ATOM 682 O O . SER A 1 86 ? -12.573 -0.321 -0.439 1.00 95.31 86 SER A O 1
ATOM 684 N N . ALA A 1 87 ? -14.309 1.019 -0.897 1.00 97.06 87 ALA A N 1
ATOM 685 C CA . ALA A 1 87 ? -13.919 1.232 -2.289 1.00 97.06 87 ALA A CA 1
ATOM 686 C C . ALA A 1 87 ? -12.560 1.949 -2.409 1.00 97.06 87 ALA A C 1
ATOM 688 O O . ALA A 1 87 ? -11.849 1.752 -3.388 1.00 97.06 87 ALA A O 1
ATOM 689 N N . PHE A 1 88 ? -12.196 2.747 -1.401 1.00 97.12 88 PHE A N 1
ATOM 690 C CA . PHE A 1 88 ? -10.905 3.421 -1.300 1.00 97.12 88 PHE A CA 1
ATOM 691 C C . PHE A 1 88 ? -9.740 2.424 -1.238 1.00 97.12 88 PHE A C 1
ATOM 693 O O . PHE A 1 88 ? -8.852 2.461 -2.086 1.00 97.12 88 PHE A O 1
ATOM 700 N N . TRP A 1 89 ? -9.786 1.466 -0.311 1.00 97.81 89 TRP A N 1
ATOM 701 C CA . TRP A 1 89 ? -8.753 0.435 -0.202 1.00 97.81 89 TRP A CA 1
ATOM 702 C C . TRP A 1 89 ? -8.718 -0.497 -1.414 1.00 97.81 89 TRP A C 1
ATOM 704 O O . TRP A 1 89 ? -7.642 -0.885 -1.869 1.00 97.81 89 TRP A O 1
ATOM 714 N N . ASN A 1 90 ? -9.872 -0.790 -2.015 1.00 98.06 90 ASN A N 1
ATOM 715 C CA . ASN A 1 90 ? -9.912 -1.531 -3.277 1.00 98.06 90 ASN A CA 1
ATOM 716 C C . ASN A 1 90 ? -9.216 -0.785 -4.423 1.00 98.06 90 ASN A C 1
ATOM 718 O O . ASN A 1 90 ? -8.530 -1.409 -5.234 1.00 98.06 90 ASN A O 1
ATOM 722 N N . GLU A 1 91 ? -9.353 0.536 -4.493 1.00 98.38 91 GLU A N 1
ATOM 723 C CA . GLU A 1 91 ? -8.671 1.338 -5.506 1.00 98.38 91 GLU A CA 1
ATOM 724 C C . GLU A 1 91 ? -7.153 1.398 -5.254 1.00 98.38 91 GLU A C 1
ATOM 726 O O . GLU A 1 91 ? -6.383 1.232 -6.203 1.00 98.38 91 GLU A O 1
ATOM 731 N N . ILE A 1 92 ? -6.712 1.508 -3.993 1.00 98.38 92 ILE A N 1
ATOM 732 C CA . ILE A 1 92 ? -5.293 1.373 -3.605 1.00 98.38 92 ILE A CA 1
ATOM 733 C C . ILE A 1 92 ? -4.715 0.044 -4.114 1.00 98.38 92 ILE A C 1
ATOM 735 O O . ILE A 1 92 ? -3.713 0.044 -4.838 1.00 98.38 92 ILE A O 1
ATOM 739 N N . ARG A 1 93 ? -5.385 -1.083 -3.824 1.00 98.50 93 ARG A N 1
ATOM 740 C CA . ARG A 1 93 ? -4.964 -2.424 -4.274 1.00 98.50 93 ARG A CA 1
ATOM 741 C C . ARG A 1 93 ? -4.808 -2.500 -5.784 1.00 98.50 93 ARG A C 1
ATOM 743 O O . ARG A 1 93 ? -3.807 -3.001 -6.304 1.00 98.50 93 ARG A O 1
ATOM 750 N N . GLN A 1 94 ? -5.789 -1.974 -6.514 1.00 98.31 94 GLN A N 1
ATOM 751 C CA . GLN A 1 94 ? -5.770 -1.987 -7.972 1.00 98.31 94 GLN A CA 1
ATOM 752 C C . GLN A 1 94 ? -4.650 -1.119 -8.547 1.00 98.31 94 GLN A C 1
ATOM 754 O O . GLN A 1 94 ? -3.986 -1.539 -9.498 1.00 98.31 94 GLN A O 1
ATOM 759 N N . GLN A 1 95 ? -4.421 0.077 -8.001 1.00 98.50 95 GLN A N 1
ATOM 760 C CA . GLN A 1 95 ? -3.339 0.955 -8.448 1.00 98.50 95 GLN A CA 1
ATOM 761 C C . GLN A 1 95 ? -1.965 0.331 -8.190 1.00 98.50 95 GLN A C 1
ATOM 763 O O . GLN A 1 95 ? -1.159 0.266 -9.121 1.00 98.50 95 GLN A O 1
ATOM 768 N N . ALA A 1 96 ? -1.738 -0.231 -7.001 1.00 98.38 96 ALA A N 1
ATOM 769 C CA . ALA A 1 96 ? -0.501 -0.936 -6.677 1.00 98.38 96 ALA A CA 1
ATOM 770 C C . ALA A 1 96 ? -0.274 -2.158 -7.592 1.00 98.38 96 ALA A C 1
ATOM 772 O O . ALA A 1 96 ? 0.802 -2.323 -8.174 1.00 98.38 96 ALA A O 1
ATOM 773 N N . SER A 1 97 ? -1.315 -2.969 -7.827 1.00 98.19 97 SER A N 1
ATOM 774 C CA . SER A 1 97 ? -1.258 -4.111 -8.753 1.00 98.19 97 SER A CA 1
ATOM 775 C C . SER A 1 97 ? -0.917 -3.682 -10.186 1.00 98.19 97 SER A C 1
ATOM 777 O O . SER A 1 97 ? -0.121 -4.338 -10.864 1.00 98.19 97 SER A O 1
ATOM 779 N N . ARG A 1 98 ? -1.491 -2.568 -10.662 1.00 97.56 98 ARG A N 1
ATOM 780 C CA . ARG A 1 98 ? -1.190 -2.001 -11.987 1.00 97.56 98 ARG A CA 1
ATOM 781 C C . ARG A 1 98 ? 0.265 -1.534 -12.081 1.00 97.56 98 ARG A C 1
ATOM 783 O O . ARG A 1 98 ? 0.910 -1.847 -13.081 1.00 97.56 98 ARG A O 1
ATOM 790 N N . ALA A 1 99 ? 0.790 -0.870 -11.050 1.00 96.38 99 ALA A N 1
ATOM 791 C CA . ALA A 1 99 ? 2.180 -0.413 -11.008 1.00 96.38 99 ALA A CA 1
ATOM 792 C C . ALA A 1 99 ? 3.186 -1.579 -11.078 1.00 96.38 99 ALA A C 1
ATOM 794 O O . ALA A 1 99 ? 4.171 -1.509 -11.820 1.00 96.38 99 ALA A O 1
ATOM 795 N N . LEU A 1 100 ? 2.910 -2.684 -10.373 1.00 96.75 100 LEU A N 1
ATOM 796 C CA . LEU A 1 100 ? 3.718 -3.910 -10.441 1.00 96.75 100 LEU A CA 1
ATOM 797 C C . LEU A 1 100 ? 3.661 -4.554 -11.832 1.00 96.75 100 LEU A C 1
ATOM 799 O O . LEU A 1 100 ? 4.699 -4.845 -12.429 1.00 96.75 100 LEU A O 1
ATOM 803 N N . LYS A 1 101 ? 2.453 -4.729 -12.384 1.00 95.75 101 LYS A N 1
ATOM 804 C CA . LYS A 1 101 ? 2.246 -5.351 -13.704 1.00 95.75 101 LYS A CA 1
ATOM 805 C C . LYS A 1 101 ? 2.896 -4.557 -14.833 1.00 95.75 101 LYS A C 1
ATOM 807 O O . LYS A 1 101 ? 3.505 -5.159 -15.711 1.00 95.75 101 LYS A O 1
ATOM 812 N N . ALA A 1 102 ? 2.829 -3.225 -14.793 1.00 94.25 102 ALA A N 1
ATOM 813 C CA . ALA A 1 102 ? 3.469 -2.356 -15.784 1.00 94.25 102 ALA A CA 1
ATOM 814 C C . ALA A 1 102 ? 4.997 -2.543 -15.849 1.00 94.25 102 ALA A C 1
ATOM 816 O O . ALA A 1 102 ? 5.608 -2.281 -16.883 1.00 94.25 102 ALA A O 1
ATOM 817 N N . ARG A 1 103 ? 5.603 -3.024 -14.757 1.00 93.75 103 ARG A N 1
ATOM 818 C CA . ARG A 1 103 ? 7.042 -3.283 -14.627 1.00 93.75 103 ARG A CA 1
ATOM 819 C C . ARG A 1 103 ? 7.397 -4.773 -14.693 1.00 93.75 103 ARG A C 1
ATOM 821 O O . ARG A 1 103 ? 8.544 -5.125 -14.454 1.00 93.75 103 ARG A O 1
ATOM 828 N N . ASN A 1 104 ? 6.443 -5.650 -15.025 1.00 95.25 104 ASN A N 1
ATOM 829 C CA . ASN A 1 104 ? 6.608 -7.111 -15.007 1.00 95.25 104 ASN A CA 1
ATOM 830 C C . ASN A 1 104 ? 7.099 -7.662 -13.651 1.00 95.25 104 ASN A C 1
ATOM 832 O O . ASN A 1 104 ? 7.813 -8.663 -13.599 1.00 95.25 104 ASN A O 1
ATOM 836 N N . LEU A 1 105 ? 6.716 -7.011 -12.551 1.00 94.88 105 LEU A N 1
ATOM 837 C CA . LEU A 1 105 ? 7.054 -7.435 -11.196 1.00 94.88 105 LEU A CA 1
ATOM 838 C C . LEU A 1 105 ? 5.988 -8.382 -10.634 1.00 94.88 105 LEU A C 1
ATOM 840 O O . LEU A 1 105 ? 4.815 -8.338 -11.014 1.00 94.88 105 LEU A O 1
ATOM 844 N N . THR A 1 106 ? 6.402 -9.244 -9.702 1.00 94.88 106 THR A N 1
ATOM 845 C CA . THR A 1 106 ? 5.488 -10.173 -9.028 1.00 94.88 106 THR A CA 1
ATOM 846 C C . THR A 1 106 ? 4.441 -9.437 -8.191 1.00 94.88 106 THR A C 1
ATOM 848 O O . THR A 1 106 ? 4.720 -8.403 -7.591 1.00 94.88 106 THR A O 1
ATOM 851 N N . THR A 1 107 ? 3.242 -10.013 -8.125 1.00 94.25 107 THR A N 1
ATOM 852 C CA . THR A 1 107 ? 2.125 -9.536 -7.294 1.00 94.25 107 THR A CA 1
ATOM 853 C C . THR A 1 107 ? 1.864 -10.441 -6.091 1.00 94.25 107 THR A C 1
ATOM 855 O O . THR A 1 107 ? 0.898 -10.223 -5.369 1.00 94.25 107 THR A O 1
ATOM 858 N N . PHE A 1 108 ? 2.712 -11.449 -5.851 1.00 94.81 108 PHE A N 1
ATOM 859 C CA . PHE A 1 108 ? 2.602 -12.282 -4.654 1.00 94.81 108 PHE A CA 1
ATOM 860 C C . PHE A 1 108 ? 2.871 -11.462 -3.397 1.00 94.81 108 PHE A C 1
ATOM 862 O O . PHE A 1 108 ? 3.771 -10.612 -3.404 1.00 94.81 108 PHE A O 1
ATOM 869 N N . ALA A 1 109 ? 2.149 -11.781 -2.320 1.00 93.75 109 ALA A N 1
ATOM 870 C CA . ALA A 1 109 ? 2.386 -11.212 -1.000 1.00 93.75 109 ALA A CA 1
ATOM 871 C C . ALA A 1 109 ? 3.888 -11.245 -0.668 1.00 93.75 109 ALA A C 1
ATOM 873 O O . ALA A 1 109 ? 4.577 -12.224 -0.997 1.00 93.75 109 ALA A O 1
ATOM 874 N N . PRO A 1 110 ? 4.449 -10.153 -0.130 1.00 94.06 110 PRO A N 1
ATOM 875 C CA . PRO A 1 110 ? 5.814 -10.177 0.353 1.00 94.06 110 PRO A CA 1
ATOM 876 C C . PRO A 1 110 ? 5.912 -11.026 1.626 1.00 94.06 110 PRO A C 1
ATOM 878 O O . PRO A 1 110 ? 4.907 -11.440 2.199 1.00 94.06 110 PRO A O 1
ATOM 881 N N . HIS A 1 111 ? 7.138 -11.306 2.062 1.00 88.12 111 HIS A N 1
ATOM 882 C CA . HIS A 1 111 ? 7.324 -11.797 3.424 1.00 88.12 111 HIS A CA 1
ATOM 883 C C . HIS A 1 111 ? 6.970 -10.678 4.417 1.00 88.12 111 HIS A C 1
ATOM 885 O O . HIS A 1 111 ? 7.192 -9.510 4.069 1.00 88.12 111 HIS A O 1
ATOM 891 N N . PRO A 1 112 ? 6.465 -11.015 5.621 1.00 85.06 112 PRO A N 1
ATOM 892 C CA . PRO A 1 112 ? 6.228 -10.040 6.682 1.00 85.06 112 PRO A CA 1
ATOM 893 C C . PRO A 1 112 ? 7.437 -9.131 6.901 1.00 85.06 112 PRO A C 1
ATOM 895 O O . PRO A 1 112 ? 8.584 -9.561 6.729 1.00 85.06 112 PRO A O 1
ATOM 898 N N . SER A 1 113 ? 7.173 -7.876 7.262 1.00 68.31 113 SER A N 1
ATOM 899 C CA . SER A 1 113 ? 8.229 -6.897 7.514 1.00 68.31 113 SER A CA 1
ATOM 900 C C . SER A 1 113 ? 9.149 -7.390 8.632 1.00 68.31 113 SER A C 1
ATOM 902 O O . SER A 1 113 ? 8.685 -7.926 9.637 1.00 68.31 113 SER A O 1
ATOM 904 N N . SER A 1 114 ? 10.462 -7.181 8.487 1.00 65.94 114 SER A N 1
ATOM 905 C CA . SER A 1 114 ? 11.438 -7.476 9.545 1.00 65.94 114 SER A CA 1
ATOM 906 C C . SER A 1 114 ? 11.441 -6.440 10.674 1.00 65.94 114 SER A C 1
ATOM 908 O O . SER A 1 114 ? 12.325 -6.465 11.536 1.00 65.94 114 SER A O 1
ATOM 910 N N . ALA A 1 115 ? 10.509 -5.483 10.647 1.00 71.88 115 ALA A N 1
ATOM 911 C CA . ALA A 1 115 ? 10.360 -4.484 11.686 1.00 71.88 115 ALA A CA 1
ATOM 912 C C . ALA A 1 115 ? 10.100 -5.140 13.051 1.00 71.88 115 ALA A C 1
ATOM 914 O O . ALA A 1 115 ? 9.431 -6.166 13.182 1.00 71.88 115 ALA A O 1
ATOM 915 N N . THR A 1 116 ? 10.677 -4.538 14.088 1.00 71.50 116 THR A N 1
ATOM 916 C CA . THR A 1 116 ? 10.427 -4.937 15.473 1.00 71.50 116 THR A CA 1
ATOM 917 C C . THR A 1 116 ? 9.320 -4.065 16.035 1.00 71.50 116 THR A C 1
ATOM 919 O O . THR A 1 116 ? 9.481 -2.846 16.124 1.00 71.50 116 THR A O 1
ATOM 922 N N . TYR A 1 117 ? 8.231 -4.698 16.453 1.00 67.94 117 TYR A N 1
ATOM 923 C CA . TYR A 1 117 ? 7.106 -4.033 17.095 1.00 67.94 117 TYR A CA 1
ATOM 924 C C . TYR A 1 117 ? 7.172 -4.265 18.605 1.00 67.94 117 TYR A C 1
ATOM 926 O O . TYR A 1 117 ? 7.479 -5.366 19.060 1.00 67.94 117 TYR A O 1
ATOM 934 N N . ILE A 1 118 ? 6.915 -3.218 19.388 1.00 69.25 118 ILE A N 1
ATOM 935 C CA . ILE A 1 118 ? 6.950 -3.268 20.854 1.00 69.25 118 ILE A CA 1
ATOM 936 C C . ILE A 1 118 ? 5.583 -2.812 21.365 1.00 69.25 118 ILE A C 1
ATOM 938 O O . ILE A 1 118 ? 5.225 -1.650 21.182 1.00 69.25 118 ILE A O 1
ATOM 942 N N . SER A 1 119 ? 4.851 -3.725 22.001 1.00 62.50 119 SER A N 1
ATOM 943 C CA . SER A 1 119 ? 3.663 -3.452 22.823 1.00 62.50 119 SER A CA 1
ATOM 944 C C . SER A 1 119 ? 4.033 -3.604 24.307 1.00 62.50 119 SER A C 1
ATOM 946 O O . SER A 1 119 ? 5.140 -4.051 24.595 1.00 62.50 119 SER A O 1
ATOM 948 N N . GLU A 1 120 ? 3.174 -3.202 25.250 1.00 57.50 120 GLU A N 1
ATOM 949 C CA . GLU A 1 120 ? 3.405 -3.136 26.712 1.00 57.50 120 GLU A CA 1
ATOM 950 C C . GLU A 1 120 ? 3.967 -4.437 27.345 1.00 57.50 120 GLU A C 1
ATOM 952 O O . GLU A 1 120 ? 3.277 -5.176 28.038 1.00 57.50 120 GLU A O 1
ATOM 957 N N . GLY A 1 121 ? 5.261 -4.705 27.145 1.00 57.59 121 GLY A N 1
ATOM 958 C CA . GLY A 1 121 ? 5.956 -5.920 27.584 1.00 57.59 121 GLY A CA 1
ATOM 959 C C . GLY A 1 121 ? 6.138 -7.002 26.510 1.00 57.59 121 GLY A C 1
ATOM 960 O O . GLY A 1 121 ? 6.868 -7.959 26.760 1.00 57.59 121 GLY A O 1
ATOM 961 N N . GLU A 1 122 ? 5.567 -6.842 25.314 1.00 51.06 122 GLU A N 1
ATOM 962 C CA . GLU A 1 122 ? 5.651 -7.821 24.224 1.00 51.06 122 GLU A CA 1
ATOM 963 C C . GLU A 1 122 ? 6.479 -7.283 23.054 1.00 51.06 122 GLU A C 1
ATOM 965 O O . GLU A 1 122 ? 6.195 -6.228 22.484 1.00 51.06 122 GLU A O 1
ATOM 970 N N . VAL A 1 123 ? 7.527 -8.023 22.687 1.00 59.94 123 VAL A N 1
ATOM 971 C CA . VAL A 1 123 ? 8.349 -7.732 21.509 1.00 59.94 123 VAL A CA 1
ATOM 972 C C . VAL A 1 123 ? 7.943 -8.695 20.408 1.00 59.94 123 VAL A C 1
ATOM 974 O O . VAL A 1 123 ? 8.252 -9.885 20.474 1.00 59.94 123 VAL A O 1
ATOM 977 N N . TRP A 1 124 ? 7.294 -8.175 19.373 1.00 56.84 124 TRP A N 1
ATOM 978 C CA . TRP A 1 124 ? 7.070 -8.927 18.152 1.00 56.84 124 TRP A CA 1
ATOM 979 C C . TRP A 1 124 ? 8.246 -8.707 17.203 1.00 56.84 124 TRP A C 1
ATOM 981 O O . TRP A 1 124 ? 8.560 -7.587 16.793 1.00 56.84 124 TRP A O 1
ATOM 991 N N . THR A 1 125 ? 8.907 -9.806 16.859 1.00 53.00 125 THR A N 1
ATOM 992 C CA . THR A 1 125 ? 9.881 -9.880 15.769 1.00 53.00 125 THR A CA 1
ATOM 993 C C . THR A 1 125 ? 9.382 -10.927 14.792 1.00 53.00 125 THR A C 1
ATOM 995 O O . THR A 1 125 ? 9.146 -12.064 15.209 1.00 53.00 125 THR A O 1
ATOM 998 N N . SER A 1 126 ? 9.261 -10.588 13.510 1.00 49.09 126 SER A N 1
ATOM 999 C CA . SER A 1 126 ? 8.926 -11.563 12.469 1.00 49.09 126 SER A CA 1
ATOM 1000 C C . SER A 1 126 ? 9.862 -12.787 12.559 1.00 49.09 126 SER A C 1
ATOM 1002 O O . SER A 1 126 ? 11.079 -12.635 12.431 1.00 49.09 126 SER A O 1
ATOM 1004 N N . GLY A 1 127 ? 9.317 -13.991 12.789 1.00 46.38 127 GLY A N 1
ATOM 1005 C CA . GLY A 1 127 ? 10.078 -15.252 12.755 1.00 46.38 127 GLY A CA 1
ATOM 1006 C C . GLY A 1 127 ? 10.447 -15.905 14.096 1.00 46.38 127 GLY A C 1
ATOM 1007 O O . GLY A 1 127 ? 11.416 -16.664 14.132 1.00 46.38 127 GLY A O 1
ATOM 1008 N N . ARG A 1 128 ? 9.713 -15.662 15.191 1.00 37.12 128 ARG A N 1
ATOM 1009 C CA . ARG A 1 128 ? 9.849 -16.457 16.426 1.00 37.12 128 ARG A CA 1
ATOM 1010 C C . ARG A 1 128 ? 8.490 -16.998 16.872 1.00 37.12 128 ARG A C 1
ATOM 1012 O O . ARG A 1 128 ? 7.503 -16.271 16.817 1.00 37.12 128 ARG A O 1
ATOM 1019 N N . ASP A 1 129 ? 8.472 -18.277 17.240 1.00 38.19 129 ASP A N 1
ATOM 1020 C CA . ASP A 1 129 ? 7.277 -19.056 17.562 1.00 38.19 129 ASP A CA 1
ATOM 1021 C C . ASP A 1 129 ? 6.368 -18.362 18.588 1.00 38.19 129 ASP A C 1
ATOM 1023 O O . ASP A 1 129 ? 6.814 -17.773 19.571 1.00 38.19 129 ASP A O 1
ATOM 1027 N N . SER A 1 130 ? 5.079 -18.442 18.288 1.00 45.41 130 SER A N 1
ATOM 1028 C CA . SER A 1 130 ? 3.928 -17.826 18.937 1.00 45.41 130 SER A CA 1
ATOM 1029 C C . SER A 1 130 ? 3.712 -18.232 20.398 1.00 45.41 130 SER A C 1
ATOM 1031 O O . SER A 1 130 ? 3.569 -19.418 20.683 1.00 45.41 130 SER A O 1
ATOM 1033 N N . GLU A 1 131 ? 3.495 -17.243 21.267 1.00 39.44 131 GLU A N 1
ATOM 1034 C CA . GLU A 1 131 ? 2.650 -17.361 22.461 1.00 39.44 131 GLU A CA 1
ATOM 1035 C C . GLU A 1 131 ? 1.739 -16.121 22.535 1.00 39.44 131 GLU A C 1
ATOM 1037 O O . GLU A 1 131 ? 2.212 -14.991 22.496 1.00 39.44 131 GLU A O 1
ATOM 1042 N N . THR A 1 132 ? 0.423 -16.340 22.559 1.00 50.75 132 THR A N 1
ATOM 1043 C CA . THR A 1 132 ? -0.633 -15.311 22.663 1.00 50.75 132 THR A CA 1
ATOM 1044 C C . THR A 1 132 ? -1.036 -15.080 24.120 1.00 50.75 132 THR A C 1
ATOM 1046 O O . THR A 1 132 ? -1.184 -16.080 24.835 1.00 50.75 132 THR A O 1
ATOM 1049 N N . PRO A 1 133 ? -1.399 -13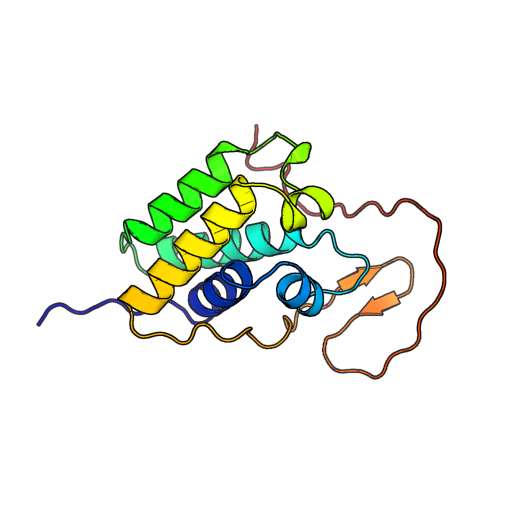.846 24.531 1.00 43.81 133 PRO A N 1
ATOM 1050 C CA . PRO A 1 133 ? -2.654 -13.718 25.288 1.00 43.81 133 PRO A CA 1
ATOM 1051 C C . PRO A 1 133 ? -3.476 -12.409 25.143 1.00 43.81 133 PRO A C 1
ATOM 1053 O O . PRO A 1 133 ? -2.949 -11.310 25.067 1.00 43.81 133 PRO A O 1
ATOM 1056 N N . SER A 1 134 ? -4.794 -12.617 25.300 1.00 35.12 134 SER A N 1
ATOM 1057 C CA . SER A 1 134 ? -5.875 -11.769 25.858 1.00 35.12 134 SER A CA 1
ATOM 1058 C C . SER A 1 134 ? -6.355 -10.499 25.139 1.00 35.12 134 SER A C 1
ATOM 1060 O O . SER A 1 134 ? -5.696 -9.467 25.124 1.00 35.12 134 SER A O 1
ATOM 1062 N N . GLU A 1 135 ? -7.617 -10.580 24.697 1.00 50.03 135 GLU A N 1
ATOM 1063 C CA . GLU A 1 135 ? -8.521 -9.484 24.326 1.00 50.03 135 GLU A CA 1
ATOM 1064 C C . GLU A 1 135 ? -8.799 -8.529 25.510 1.00 50.03 135 GLU A C 1
ATOM 1066 O O . GLU A 1 135 ? -8.697 -8.927 26.671 1.00 50.03 135 GLU A O 1
ATOM 1071 N N . ASP A 1 136 ? -9.201 -7.298 25.176 1.00 47.59 136 ASP A N 1
ATOM 1072 C CA . ASP A 1 136 ? -9.605 -6.166 26.032 1.00 47.59 136 ASP A CA 1
ATOM 1073 C C . ASP A 1 136 ? -8.491 -5.288 26.627 1.00 47.59 136 ASP A C 1
ATOM 1075 O O . ASP A 1 136 ? -8.171 -5.410 27.803 1.00 47.59 136 ASP A O 1
ATOM 1079 N N . THR A 1 137 ? -7.993 -4.305 25.856 1.00 34.00 137 THR A N 1
ATOM 1080 C CA . THR A 1 137 ? -7.692 -2.912 26.294 1.00 34.00 137 THR A CA 1
ATOM 1081 C C . THR A 1 137 ? -7.384 -2.035 25.056 1.00 34.00 137 THR A C 1
ATOM 1083 O O . THR A 1 137 ? -6.727 -2.520 24.137 1.00 34.00 137 THR A O 1
ATOM 1086 N N . PRO A 1 138 ? -7.824 -0.758 24.969 1.00 38.09 138 PRO A N 1
ATOM 1087 C CA . PRO A 1 138 ? -7.531 0.096 23.815 1.00 38.09 138 PRO A CA 1
ATOM 1088 C C . PRO A 1 138 ? -6.044 0.483 23.786 1.00 38.09 138 PRO A C 1
ATOM 1090 O O . PRO A 1 138 ? -5.555 1.148 24.700 1.00 38.09 138 PRO A O 1
ATOM 1093 N N . ILE A 1 139 ? -5.335 0.091 22.728 1.00 42.16 139 ILE A N 1
ATOM 1094 C CA . ILE A 1 139 ? -3.893 0.317 22.566 1.00 42.16 139 ILE A CA 1
ATOM 1095 C C . ILE A 1 139 ? -3.651 1.679 21.898 1.00 42.16 139 ILE A C 1
ATOM 1097 O O . ILE A 1 139 ? -4.178 1.968 20.826 1.00 42.16 139 ILE A O 1
ATOM 1101 N N . SER A 1 140 ? -2.826 2.526 22.523 1.00 32.66 140 SER A N 1
ATOM 1102 C CA . SER A 1 140 ? -2.294 3.747 21.902 1.00 32.66 140 SER A CA 1
ATOM 1103 C C . SER A 1 140 ? -1.001 3.438 21.147 1.00 32.66 140 SER A C 1
ATOM 1105 O O . SER A 1 140 ? 0.048 3.269 21.766 1.00 32.66 140 SER A O 1
ATOM 1107 N N . VAL A 1 141 ? -1.042 3.446 19.813 1.00 39.91 141 VAL A N 1
ATOM 1108 C CA . VAL A 1 141 ? 0.165 3.474 18.971 1.00 39.91 141 VAL A CA 1
ATOM 1109 C C . VAL A 1 141 ? 0.496 4.935 18.662 1.00 39.91 141 VAL A C 1
ATOM 1111 O O . VAL A 1 141 ? -0.089 5.559 17.784 1.00 39.91 141 VAL A O 1
ATOM 1114 N N . PHE A 1 142 ? 1.416 5.525 19.429 1.00 36.53 142 PHE A N 1
ATOM 1115 C CA . PHE A 1 142 ? 1.894 6.890 19.189 1.00 36.53 142 PHE A CA 1
ATOM 1116 C C . PHE A 1 142 ? 3.255 6.851 18.486 1.00 36.53 142 PHE A C 1
ATOM 1118 O O . PHE A 1 142 ? 4.298 6.889 19.136 1.00 36.53 142 PHE A O 1
ATOM 1125 N N . LYS A 1 143 ? 3.259 6.826 17.147 1.00 37.56 143 LYS A N 1
ATOM 1126 C CA . LYS A 1 143 ? 4.421 7.221 16.334 1.00 37.56 143 LYS A CA 1
ATOM 1127 C C . LYS A 1 143 ? 3.988 7.936 15.043 1.00 37.56 143 LYS A C 1
ATOM 1129 O O . LYS A 1 143 ? 3.746 7.343 14.013 1.00 37.56 143 LYS A O 1
ATOM 1134 N N . ARG A 1 144 ? 4.027 9.271 15.136 1.00 36.88 144 ARG A N 1
ATOM 1135 C CA . ARG A 1 144 ? 4.541 10.201 14.110 1.00 36.88 144 ARG A CA 1
ATOM 1136 C C . ARG A 1 144 ? 3.769 10.464 12.801 1.00 36.88 144 ARG A C 1
ATOM 1138 O O . ARG A 1 144 ? 4.402 10.886 11.847 1.00 36.88 144 ARG A O 1
ATOM 1145 N N . LEU A 1 145 ? 2.436 10.495 12.804 1.00 36.25 145 LEU A N 1
ATOM 1146 C CA . LEU A 1 145 ? 1.680 11.218 11.751 1.00 36.25 145 LEU A CA 1
ATOM 1147 C C . LEU A 1 145 ? 1.493 12.729 12.008 1.00 36.25 145 LEU A C 1
ATOM 1149 O O . LEU A 1 145 ? 1.014 13.466 11.152 1.00 36.25 145 LEU A O 1
ATOM 1153 N N . LEU A 1 146 ? 1.912 13.250 13.165 1.00 34.53 146 LEU A N 1
ATOM 1154 C CA . LEU A 1 146 ? 1.603 14.633 13.567 1.00 34.53 146 LEU A CA 1
ATOM 1155 C C . LEU A 1 146 ? 2.518 15.739 13.003 1.00 34.53 146 LEU A C 1
ATOM 1157 O O . LEU A 1 146 ? 2.234 16.908 13.243 1.00 34.53 146 LEU A O 1
ATOM 1161 N N . ASN A 1 147 ? 3.579 15.427 12.246 1.00 32.25 147 ASN A N 1
ATOM 1162 C CA . ASN A 1 147 ? 4.538 16.452 11.788 1.00 32.25 147 ASN A CA 1
ATOM 1163 C C . ASN A 1 147 ? 4.472 16.824 10.295 1.00 32.25 147 ASN A C 1
ATOM 1165 O O . ASN A 1 147 ? 5.272 17.651 9.863 1.00 32.25 147 ASN A O 1
ATOM 1169 N N . ARG A 1 148 ? 3.511 16.296 9.525 1.00 39.59 148 ARG A N 1
ATOM 1170 C CA . ARG A 1 148 ? 3.231 16.754 8.144 1.00 39.59 148 ARG A CA 1
ATOM 1171 C C . ARG A 1 148 ? 1.826 17.356 7.961 1.00 39.59 148 ARG A C 1
ATOM 1173 O O . ARG A 1 148 ? 1.513 17.839 6.881 1.00 39.59 148 ARG A O 1
ATOM 1180 N N . PHE A 1 149 ? 1.011 17.396 9.021 1.00 40.94 149 PHE A N 1
ATOM 1181 C CA . PHE A 1 149 ? -0.344 17.978 9.019 1.00 40.94 149 PHE A CA 1
ATOM 1182 C C . PHE A 1 149 ? -0.480 19.213 9.925 1.00 40.94 149 PHE A C 1
ATOM 1184 O O . PHE A 1 149 ? -1.482 19.381 10.621 1.00 40.94 149 PHE A O 1
ATOM 1191 N N . ARG A 1 150 ? 0.529 20.092 9.913 1.00 33.94 150 ARG A N 1
ATOM 1192 C CA . ARG A 1 150 ? 0.414 21.472 10.404 1.00 33.94 150 ARG A CA 1
ATOM 1193 C C . ARG A 1 150 ? 0.789 22.466 9.322 1.00 33.94 150 ARG A C 1
ATOM 1195 O O . ARG A 1 150 ? 1.793 22.203 8.628 1.00 33.94 150 ARG A O 1
#

pLDDT: mean 80.15, std 21.98, range [32.25, 98.5]

Radius of gyration: 16.13 Å; chains: 1; bounding box: 33×40×52 Å